Protein AF-A0A191S3E9-F1 (afdb_monomer_lite)

pLDDT: mean 80.08, std 15.66, range [32.81, 96.25]

Foldseek 3Di:
DPPLPADAFADDPVRLVVLLVVQLVLLVVVLVVCVVPVPVSVVVLVVLLVVLQCLQPPDDDPPKDWDQQPVDRQWIAILQLRIDGVNHTFHWDADVPGPLQIATDPPPGDCVRRVDGSLVSNCNGRHDDDPDAAWDKDFSSNNSSRSHNVGIHIDGPVSVVVSVVSNVVSVVD

Secondary structure (DSSP, 8-state):
---------B--HHHHHHHHHHHHHHHHHHHHHHHH-HHHHHHHHHHHHHHHGGGGS----TT--EEE-TT-TTEEEETTS-EEETTEEPPEEEETTEEEEEEE--TTS-GGGTTSBHHHHHHHHHS---SSS-EEEEETTS-TT---GGGEEEEEHHHHHHHHHHHHHHHT-

Sequence (173 aa):
MDNDIVYRSYLNDEEFIEWKTRFENILLLNQLRYDKNKQIVSERQIIDSKMLGTLCMDEFIPGEIWKIYPYNKDYSISSFGRVKYKERMVPQKDEEGKIGWLKLDGANFDNKLLHYYTYQLTAWTFLIRPDTGEYHIHHITNNGYDNSIGNLIYLSKTQHGEIHRIENKYKKL

Radius of gyration: 16.8 Å; chains: 1; bounding box: 38×42×45 Å

Structure (mmCIF, N/CA/C/O backbone):
data_AF-A0A191S3E9-F1
#
_entry.id   AF-A0A191S3E9-F1
#
loop_
_atom_site.group_PDB
_atom_site.id
_atom_site.type_symbol
_atom_site.label_atom_id
_atom_site.label_alt_id
_atom_site.label_comp_id
_atom_site.label_asym_id
_atom_site.label_entity_id
_atom_site.label_seq_id
_atom_site.pdbx_PDB_ins_code
_atom_site.Cartn_x
_atom_site.Cartn_y
_atom_site.Cartn_z
_atom_site.occupancy
_atom_site.B_iso_or_equiv
_atom_site.auth_seq_id
_atom_site.auth_comp_id
_atom_site.auth_asym_id
_atom_site.auth_atom_id
_atom_site.pdbx_PDB_model_num
ATOM 1 N N . MET A 1 1 ? -0.022 -26.082 -12.950 1.00 32.81 1 MET A N 1
ATOM 2 C CA . MET A 1 1 ? -1.096 -25.584 -12.072 1.00 32.81 1 MET A CA 1
ATOM 3 C C . MET A 1 1 ? -0.450 -24.521 -11.221 1.00 32.81 1 MET A C 1
ATOM 5 O O . MET A 1 1 ?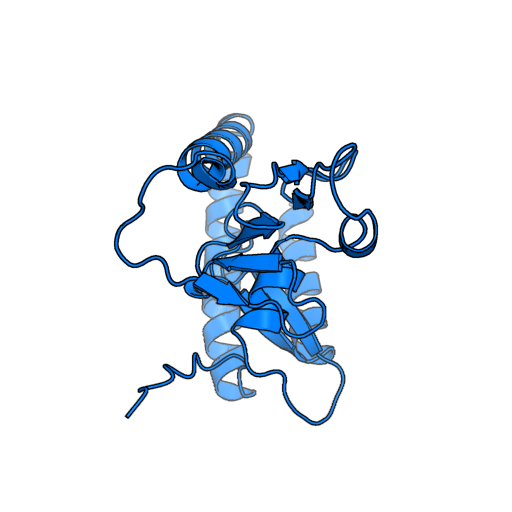 0.279 -24.866 -10.300 1.00 32.81 1 MET A O 1
ATOM 9 N N . ASP A 1 2 ? -0.602 -23.263 -11.622 1.00 38.78 2 ASP A N 1
ATOM 10 C CA . ASP A 1 2 ? -0.107 -22.143 -10.833 1.00 38.78 2 ASP A CA 1
ATOM 11 C C . ASP A 1 2 ? -0.998 -22.032 -9.600 1.00 38.78 2 ASP A C 1
ATOM 13 O O . ASP A 1 2 ? -2.179 -21.703 -9.695 1.00 38.78 2 ASP A O 1
ATOM 17 N N . ASN A 1 3 ? -0.444 -22.386 -8.441 1.00 37.75 3 ASN A N 1
ATOM 18 C CA . ASN A 1 3 ? -1.029 -22.022 -7.161 1.00 37.75 3 ASN A CA 1
ATOM 19 C C . ASN A 1 3 ? -0.851 -20.510 -7.020 1.00 37.75 3 ASN A C 1
ATOM 21 O O . ASN A 1 3 ? 0.110 -20.054 -6.400 1.00 37.75 3 ASN A O 1
ATOM 25 N N . ASP A 1 4 ? -1.736 -19.731 -7.640 1.00 51.91 4 ASP A N 1
ATOM 26 C CA . ASP A 1 4 ? -1.850 -18.313 -7.331 1.00 51.91 4 ASP A CA 1
ATOM 27 C C . ASP A 1 4 ? -2.210 -18.220 -5.845 1.00 51.91 4 ASP A C 1
ATOM 29 O O . ASP A 1 4 ? -3.338 -18.491 -5.431 1.00 51.91 4 ASP A O 1
ATOM 33 N N . ILE A 1 5 ? -1.210 -17.918 -5.016 1.00 50.97 5 ILE A N 1
ATOM 34 C CA . ILE A 1 5 ? -1.417 -17.615 -3.606 1.00 50.97 5 ILE A CA 1
ATOM 35 C C . ILE A 1 5 ? -2.246 -16.335 -3.580 1.00 50.97 5 ILE A C 1
ATOM 37 O O . ILE A 1 5 ? -1.739 -15.232 -3.789 1.00 50.97 5 ILE A O 1
ATOM 41 N N . VAL A 1 6 ? -3.548 -16.499 -3.367 1.00 49.78 6 VAL A N 1
ATOM 42 C CA . VAL A 1 6 ? -4.461 -15.391 -3.132 1.00 49.78 6 VAL A CA 1
ATOM 43 C C . VAL A 1 6 ? -4.230 -14.917 -1.705 1.00 49.78 6 VAL A C 1
ATOM 45 O O . VAL A 1 6 ? -4.695 -15.529 -0.742 1.00 49.78 6 VAL A O 1
ATOM 48 N N . TYR A 1 7 ? -3.485 -13.825 -1.561 1.00 59.62 7 TYR A N 1
ATOM 49 C CA . TYR A 1 7 ? -3.379 -13.132 -0.286 1.00 59.62 7 TYR A CA 1
ATOM 50 C C . TYR A 1 7 ? -4.724 -12.476 0.004 1.00 59.62 7 TYR A C 1
ATOM 52 O O . TYR A 1 7 ? -5.180 -11.606 -0.742 1.00 59.62 7 TYR A O 1
ATOM 60 N N . ARG A 1 8 ? -5.382 -12.923 1.077 1.00 62.47 8 ARG A N 1
ATOM 61 C CA . ARG A 1 8 ? -6.616 -12.303 1.549 1.00 62.47 8 ARG A CA 1
ATOM 62 C C . ARG A 1 8 ? -6.327 -10.839 1.870 1.00 62.47 8 ARG A C 1
ATOM 64 O O . ARG A 1 8 ? -5.494 -10.530 2.713 1.00 62.47 8 ARG A O 1
ATOM 71 N N . SER A 1 9 ? -7.000 -9.960 1.152 1.00 81.44 9 SER A N 1
ATOM 72 C CA . SER A 1 9 ? -6.588 -8.572 0.950 1.00 81.44 9 SER A CA 1
ATOM 73 C C . SER A 1 9 ? -7.510 -7.557 1.618 1.00 81.44 9 SER A C 1
ATOM 75 O O . SER A 1 9 ? -7.291 -6.364 1.451 1.00 81.44 9 SER A O 1
ATOM 77 N N . TYR A 1 10 ? -8.540 -7.997 2.343 1.00 86.81 10 TYR A N 1
ATOM 78 C CA . TYR A 1 10 ? -9.496 -7.146 3.056 1.00 86.81 10 TYR A CA 1
ATOM 79 C C . TYR A 1 10 ? -10.118 -7.892 4.243 1.00 86.81 10 TYR A C 1
ATOM 81 O O . TYR A 1 10 ? -10.153 -9.126 4.259 1.00 86.81 10 TYR A O 1
ATOM 89 N N . LEU A 1 11 ? -10.616 -7.132 5.223 1.00 85.88 11 LEU A N 1
ATOM 90 C CA . LEU A 1 11 ? -11.227 -7.649 6.453 1.00 85.88 11 LEU A CA 1
ATOM 91 C C . LEU A 1 11 ? -12.746 -7.490 6.413 1.00 85.88 11 LEU A C 1
ATOM 93 O O . LEU A 1 11 ? -13.255 -6.446 5.991 1.00 85.88 11 LEU A O 1
ATOM 97 N N . ASN A 1 12 ? -13.464 -8.499 6.905 1.00 88.31 12 ASN A N 1
ATOM 98 C CA . ASN A 1 12 ? -14.853 -8.304 7.319 1.00 88.31 12 ASN A CA 1
ATOM 99 C C . ASN A 1 12 ? -14.914 -7.507 8.643 1.00 88.31 12 ASN A C 1
ATOM 101 O O . ASN A 1 12 ? -13.881 -7.180 9.228 1.00 88.31 12 ASN A O 1
ATOM 105 N N . ASP A 1 13 ? -16.115 -7.173 9.116 1.00 87.81 13 ASP A N 1
ATOM 106 C CA . ASP A 1 13 ? -16.274 -6.315 10.299 1.00 87.81 13 ASP A CA 1
ATOM 107 C C . ASP A 1 13 ? -15.727 -6.942 11.593 1.00 87.81 13 ASP A C 1
ATOM 109 O O . ASP A 1 13 ? -15.122 -6.240 12.402 1.00 87.81 13 ASP A O 1
ATOM 113 N N . GLU A 1 14 ? -15.883 -8.253 11.781 1.00 90.31 14 GLU A N 1
ATOM 114 C CA . GLU A 1 14 ? -15.375 -8.966 12.961 1.00 90.31 14 GLU A CA 1
ATOM 115 C C . GLU A 1 14 ? -13.840 -8.997 12.973 1.00 90.31 14 GLU A C 1
ATOM 117 O O . GLU A 1 14 ? -13.201 -8.618 13.957 1.00 90.31 14 GLU A O 1
ATOM 122 N N . GLU A 1 15 ? -13.240 -9.349 11.837 1.00 90.31 15 GLU A N 1
ATOM 123 C CA . GLU A 1 15 ? -11.788 -9.361 11.647 1.00 90.31 15 GLU A CA 1
ATOM 124 C C . GLU A 1 15 ? -11.188 -7.962 11.784 1.00 90.31 15 GLU A C 1
ATOM 126 O O . GLU A 1 15 ? -10.106 -7.788 12.349 1.00 90.31 15 GLU A O 1
ATOM 131 N N . PHE A 1 16 ? -11.899 -6.946 11.290 1.00 91.81 16 PHE A N 1
ATOM 132 C CA . PHE A 1 16 ? -11.496 -5.559 11.442 1.00 91.81 16 PHE A CA 1
ATOM 133 C C . PHE A 1 16 ? -11.479 -5.135 12.909 1.00 91.81 16 PHE A C 1
ATOM 135 O O . PHE A 1 16 ? -10.546 -4.445 13.311 1.00 91.81 16 PHE A O 1
ATOM 142 N N . ILE A 1 17 ? -12.452 -5.553 13.725 1.00 91.31 17 ILE A N 1
ATOM 143 C CA . ILE A 1 17 ? -12.457 -5.254 15.164 1.00 91.31 17 ILE A CA 1
ATOM 144 C C . ILE A 1 17 ? -11.223 -5.860 15.842 1.00 91.31 17 ILE A C 1
ATOM 146 O O . ILE A 1 17 ? -10.520 -5.146 16.560 1.00 91.31 17 ILE A O 1
ATOM 150 N N . GLU A 1 18 ? -10.916 -7.132 15.574 1.00 89.31 18 GLU A N 1
ATOM 151 C CA . GLU A 1 18 ? -9.742 -7.802 16.149 1.00 89.31 18 GLU A CA 1
ATOM 152 C C . GLU A 1 18 ? -8.432 -7.125 15.716 1.00 89.31 18 GLU A C 1
ATOM 154 O O . GLU A 1 18 ? -7.571 -6.803 16.546 1.00 89.31 18 GLU A O 1
ATOM 159 N N . TRP A 1 19 ? -8.285 -6.866 14.414 1.00 90.00 19 TRP A N 1
ATOM 160 C CA . TRP A 1 19 ? -7.110 -6.193 13.872 1.00 90.00 19 TRP A CA 1
ATOM 161 C C . TRP A 1 19 ? -6.960 -4.770 14.423 1.00 90.00 19 TRP A C 1
ATOM 163 O O . TRP A 1 19 ? -5.870 -4.400 14.860 1.00 90.00 19 TRP A O 1
ATOM 173 N N . LYS A 1 20 ? -8.048 -3.995 14.492 1.00 90.75 20 LYS A N 1
ATOM 174 C CA . LYS A 1 20 ? -8.071 -2.631 15.041 1.00 90.75 20 LYS A CA 1
ATOM 175 C C . LYS A 1 20 ? -7.564 -2.595 16.481 1.00 90.75 20 LYS A C 1
ATOM 177 O O . LYS A 1 20 ? -6.763 -1.725 16.818 1.00 90.75 20 LYS A O 1
ATOM 182 N N . THR A 1 21 ? -7.970 -3.547 17.323 1.00 88.88 21 THR A N 1
ATOM 183 C CA . THR A 1 21 ? -7.468 -3.642 18.704 1.00 88.88 21 THR A CA 1
ATOM 184 C C . THR A 1 21 ? -5.959 -3.892 18.742 1.00 88.88 21 THR A C 1
ATOM 186 O O . THR A 1 21 ? -5.245 -3.263 19.526 1.00 88.88 21 THR A O 1
ATOM 189 N N . ARG A 1 22 ? -5.434 -4.771 17.878 1.00 86.50 22 ARG A N 1
ATOM 190 C CA . ARG A 1 22 ? -3.980 -4.997 17.764 1.00 86.50 22 ARG A CA 1
ATOM 191 C C . ARG A 1 22 ? -3.250 -3.747 17.273 1.00 86.50 22 ARG A C 1
ATOM 193 O O . ARG A 1 22 ? -2.211 -3.397 17.827 1.00 86.50 22 ARG A O 1
ATOM 200 N N . PHE A 1 23 ? -3.807 -3.064 16.279 1.00 86.44 23 PHE A N 1
ATOM 201 C CA . PHE A 1 23 ? -3.260 -1.834 15.718 1.00 86.44 23 PHE A CA 1
ATOM 202 C C . PHE A 1 23 ? -3.181 -0.707 16.758 1.00 86.44 23 PHE A C 1
ATOM 204 O O . PHE A 1 23 ? -2.136 -0.076 16.902 1.00 86.44 23 PHE A O 1
ATOM 211 N N . GLU A 1 24 ? -4.238 -0.494 17.547 1.00 87.31 24 GLU A N 1
ATOM 212 C CA . GLU A 1 24 ? -4.239 0.509 18.621 1.00 87.31 24 GLU A CA 1
ATOM 213 C C . GLU A 1 24 ? -3.159 0.214 19.678 1.00 87.31 24 GLU A C 1
ATOM 215 O O . GLU A 1 24 ? -2.453 1.126 20.112 1.00 87.31 24 GLU A O 1
ATOM 220 N N . ASN A 1 25 ? -2.943 -1.062 20.020 1.00 83.69 25 ASN A N 1
ATOM 221 C CA . ASN A 1 25 ? -1.853 -1.468 20.912 1.00 83.69 25 ASN A CA 1
ATOM 222 C C . ASN A 1 25 ? -0.465 -1.188 20.311 1.00 83.69 25 ASN A C 1
ATOM 224 O O . ASN A 1 25 ? 0.427 -0.728 21.026 1.00 83.69 25 ASN A O 1
ATOM 228 N N . ILE A 1 26 ? -0.270 -1.432 19.009 1.00 79.31 26 ILE A N 1
ATOM 229 C CA . ILE A 1 26 ? 0.982 -1.102 18.307 1.00 79.31 26 ILE A CA 1
ATOM 230 C C . ILE A 1 26 ? 1.237 0.406 18.362 1.00 79.31 26 ILE A C 1
ATOM 232 O O . ILE A 1 26 ? 2.347 0.822 18.697 1.00 79.31 26 ILE A O 1
ATOM 236 N N . LEU A 1 27 ? 0.220 1.227 18.087 1.00 77.88 27 LEU A N 1
ATOM 237 C CA . LEU A 1 27 ? 0.345 2.683 18.148 1.00 77.88 27 LEU A CA 1
ATOM 238 C C . LEU A 1 27 ? 0.666 3.177 19.557 1.00 77.88 27 LEU A C 1
ATOM 240 O O . LEU A 1 27 ? 1.571 3.993 19.712 1.00 77.88 27 LEU A O 1
ATOM 244 N N . LEU A 1 28 ? -0.007 2.651 20.583 1.00 79.19 28 LEU A N 1
ATOM 245 C CA . LEU A 1 28 ? 0.291 2.984 21.974 1.00 79.19 28 LEU A CA 1
ATOM 246 C C . LEU A 1 28 ? 1.744 2.637 22.334 1.00 79.19 28 LEU A C 1
ATOM 248 O O . LEU A 1 28 ? 2.446 3.455 22.925 1.00 79.19 28 LEU A O 1
ATOM 252 N N . LEU A 1 29 ? 2.226 1.449 21.955 1.00 72.75 29 LEU A N 1
ATOM 253 C CA . LEU A 1 29 ? 3.611 1.040 22.205 1.00 72.75 29 LEU A CA 1
ATOM 254 C C 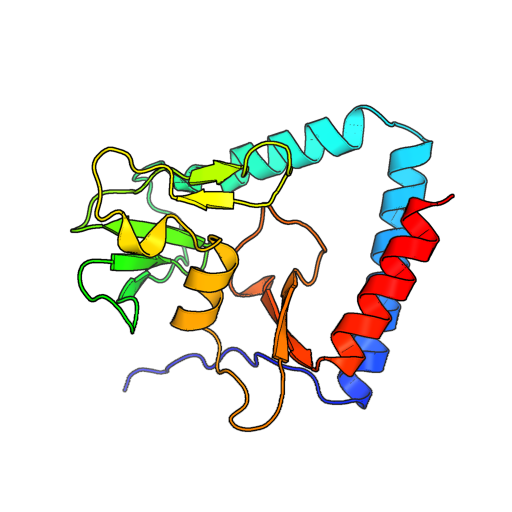. LEU A 1 29 ? 4.620 1.906 21.444 1.00 72.75 29 LEU A C 1
ATOM 256 O O . LEU A 1 29 ? 5.661 2.260 22.000 1.00 72.75 29 LEU A O 1
ATOM 260 N N . ASN A 1 30 ? 4.325 2.254 20.191 1.00 69.12 30 ASN A N 1
ATOM 261 C CA . ASN A 1 30 ? 5.168 3.136 19.390 1.00 69.12 30 ASN A CA 1
ATOM 262 C C . ASN A 1 30 ? 5.213 4.551 19.974 1.00 69.12 30 ASN A C 1
ATOM 264 O O . ASN A 1 30 ? 6.301 5.111 20.061 1.00 69.12 30 ASN A O 1
ATOM 268 N N . GLN A 1 31 ? 4.088 5.089 20.450 1.00 69.25 31 GLN A N 1
ATOM 269 C CA . GLN A 1 31 ? 4.045 6.387 21.124 1.00 69.25 31 GLN A CA 1
ATOM 270 C C . GLN A 1 31 ? 4.850 6.365 22.429 1.00 69.25 31 GLN A C 1
ATOM 272 O O . GLN A 1 31 ? 5.733 7.193 22.615 1.00 69.25 31 GLN A O 1
ATOM 277 N N . LEU A 1 32 ? 4.662 5.349 23.282 1.00 61.38 32 LEU A N 1
ATOM 278 C CA . LEU A 1 32 ? 5.454 5.181 24.510 1.00 61.38 32 LEU A CA 1
ATOM 279 C C . LEU A 1 32 ? 6.966 5.077 24.233 1.00 61.38 32 LEU A C 1
ATOM 281 O O . LEU A 1 32 ? 7.782 5.455 25.077 1.00 61.38 32 LEU A O 1
ATOM 285 N N . ARG A 1 33 ? 7.358 4.545 23.068 1.00 61.44 33 ARG A N 1
ATOM 286 C CA . ARG A 1 33 ? 8.753 4.528 22.597 1.00 61.44 33 ARG A CA 1
ATOM 287 C C . ARG A 1 33 ? 9.196 5.893 22.064 1.00 61.44 33 ARG A C 1
ATOM 289 O O . ARG A 1 33 ? 10.322 6.295 22.352 1.00 61.44 33 ARG A O 1
ATOM 296 N N . TYR A 1 34 ? 8.335 6.584 21.317 1.00 58.47 34 TYR A N 1
ATOM 297 C CA . TYR A 1 34 ? 8.579 7.911 20.751 1.00 58.47 34 TYR A CA 1
ATOM 298 C C . TYR A 1 34 ? 8.765 8.971 21.842 1.00 58.47 34 TYR A C 1
ATOM 300 O O . TYR A 1 34 ? 9.777 9.669 21.835 1.00 58.47 34 TYR A O 1
ATOM 308 N N . ASP A 1 35 ? 7.872 9.015 22.833 1.00 59.75 35 ASP A N 1
ATOM 309 C CA . ASP A 1 35 ? 7.942 9.937 23.975 1.00 59.75 35 ASP A CA 1
ATOM 310 C C . ASP A 1 35 ? 9.206 9.722 24.805 1.00 59.75 35 ASP A C 1
ATOM 312 O O . ASP A 1 35 ? 9.807 10.672 25.305 1.00 59.75 35 ASP A O 1
ATOM 316 N N . LYS A 1 36 ? 9.655 8.465 24.919 1.00 55.84 36 LYS A N 1
ATOM 317 C CA . LYS A 1 36 ? 10.908 8.145 25.603 1.00 55.84 36 LYS A CA 1
ATOM 318 C C . LYS A 1 36 ? 12.142 8.553 24.805 1.00 55.84 36 LYS A C 1
ATOM 320 O O . LYS A 1 36 ? 13.149 8.848 25.431 1.00 55.84 36 LYS A O 1
ATOM 325 N N . ASN A 1 37 ? 12.097 8.541 23.468 1.00 54.94 37 ASN A N 1
ATOM 326 C CA . ASN A 1 37 ? 13.279 8.717 22.621 1.00 54.94 37 ASN A CA 1
ATOM 327 C C . ASN A 1 37 ? 12.936 9.241 21.210 1.00 54.94 37 ASN A C 1
ATOM 329 O O . ASN A 1 37 ? 13.031 8.512 20.218 1.00 54.94 37 ASN A O 1
ATOM 333 N N . LYS A 1 38 ? 12.612 10.534 21.108 1.00 53.09 38 LYS A N 1
ATOM 334 C CA . LYS A 1 38 ? 12.214 11.233 19.867 1.00 53.09 38 LYS A CA 1
ATOM 335 C C . LYS A 1 38 ? 13.173 11.044 18.675 1.00 53.09 38 LYS A C 1
ATOM 337 O O . LYS A 1 38 ? 12.750 11.128 17.528 1.00 53.09 38 LYS A O 1
ATOM 342 N N . GLN A 1 39 ? 14.448 10.772 18.952 1.00 52.62 39 GLN A N 1
ATOM 343 C CA . GLN A 1 39 ? 15.509 10.566 17.963 1.00 52.62 39 GLN A CA 1
ATOM 344 C C . GLN A 1 39 ? 15.617 9.106 17.469 1.00 52.62 39 GLN A C 1
ATOM 346 O O . GLN A 1 39 ? 15.982 8.862 16.326 1.00 52.62 39 GLN A O 1
ATOM 351 N N . ILE A 1 40 ? 15.223 8.123 18.287 1.00 53.00 40 ILE A N 1
ATOM 352 C CA . ILE A 1 40 ? 15.417 6.694 17.982 1.00 53.00 40 ILE A CA 1
ATOM 353 C C . ILE A 1 40 ? 14.384 6.183 16.973 1.00 53.00 40 ILE A C 1
ATOM 355 O O . ILE A 1 40 ? 14.688 5.295 16.183 1.00 53.00 40 ILE A O 1
ATOM 359 N N . VAL A 1 41 ? 13.159 6.718 16.975 1.00 52.66 41 VAL A N 1
ATOM 360 C CA . VAL A 1 41 ? 12.089 6.238 16.080 1.00 52.66 41 VAL A CA 1
ATOM 361 C C . VAL A 1 41 ? 12.344 6.641 14.629 1.00 52.66 41 VAL A C 1
ATOM 363 O O . VAL A 1 41 ? 12.195 5.804 13.743 1.00 52.66 41 VAL A O 1
ATOM 366 N N . SER A 1 42 ? 12.782 7.878 14.379 1.00 52.97 42 SER A N 1
ATOM 367 C CA . SER A 1 42 ? 13.159 8.320 13.032 1.00 52.97 42 SER A CA 1
ATOM 368 C C . SER A 1 42 ? 14.408 7.591 12.536 1.00 52.97 42 SER A C 1
ATOM 370 O O . SER A 1 42 ? 14.430 7.138 11.398 1.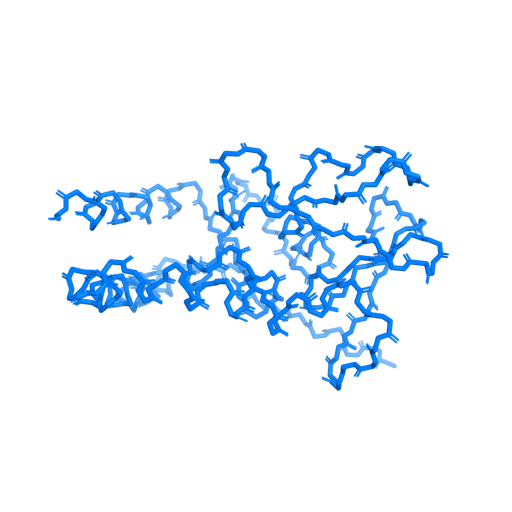00 52.97 42 SER A O 1
ATOM 372 N N . GLU A 1 43 ? 15.419 7.394 13.387 1.00 55.84 43 GLU A N 1
ATOM 373 C CA . GLU A 1 43 ? 16.612 6.610 13.044 1.00 55.84 43 GLU A CA 1
ATOM 374 C C . GLU A 1 43 ? 16.271 5.142 12.757 1.00 55.84 43 GLU A C 1
ATOM 376 O O . GLU A 1 43 ? 16.777 4.584 11.789 1.00 55.84 43 GLU A O 1
ATOM 381 N N . ARG A 1 44 ? 15.359 4.527 13.524 1.00 55.88 44 ARG A N 1
ATOM 382 C CA . ARG A 1 44 ? 14.858 3.167 13.275 1.00 55.88 44 ARG A CA 1
ATOM 383 C C . ARG A 1 44 ? 14.100 3.084 11.957 1.00 55.88 44 ARG A C 1
ATOM 385 O O . ARG A 1 44 ? 14.387 2.191 11.181 1.00 55.88 44 ARG A O 1
ATOM 392 N N . GLN A 1 45 ? 13.201 4.024 11.670 1.00 55.41 45 GLN A N 1
ATOM 393 C CA . GLN A 1 45 ? 12.489 4.071 10.391 1.00 55.41 45 GLN A CA 1
ATOM 394 C C . GLN A 1 45 ? 13.445 4.282 9.216 1.00 55.41 45 GLN A C 1
ATOM 396 O O . GLN A 1 45 ? 13.251 3.674 8.176 1.00 55.41 45 GLN A O 1
ATOM 401 N N . ILE A 1 46 ? 14.507 5.075 9.385 1.00 53.53 46 ILE A N 1
ATOM 402 C CA . ILE A 1 46 ? 15.565 5.252 8.381 1.00 53.53 46 ILE A CA 1
ATOM 403 C C . ILE A 1 46 ? 16.419 3.981 8.238 1.00 53.53 46 ILE A C 1
ATOM 405 O O . ILE A 1 46 ? 16.828 3.649 7.131 1.00 53.53 46 ILE A O 1
ATOM 409 N N . ILE A 1 47 ? 16.702 3.254 9.322 1.00 59.09 47 ILE A N 1
ATOM 410 C CA . ILE A 1 47 ? 17.432 1.976 9.289 1.00 59.09 47 ILE A CA 1
ATOM 411 C C . ILE A 1 47 ? 16.575 0.880 8.655 1.00 59.09 47 ILE A C 1
ATOM 413 O O . ILE A 1 47 ? 17.070 0.171 7.788 1.00 59.09 47 ILE A O 1
ATOM 417 N N . ASP A 1 48 ? 15.300 0.778 9.022 1.00 54.97 48 ASP A N 1
ATOM 418 C CA . ASP A 1 48 ? 14.328 -0.137 8.426 1.00 54.97 48 ASP A CA 1
ATOM 419 C C . ASP A 1 48 ? 14.119 0.234 6.951 1.00 54.97 48 ASP A C 1
ATOM 421 O O . ASP A 1 48 ? 14.141 -0.639 6.099 1.00 54.97 48 ASP A O 1
ATOM 425 N N . SER A 1 49 ? 14.060 1.528 6.620 1.00 52.81 49 SER A N 1
ATOM 426 C CA . SER A 1 49 ? 14.078 2.053 5.248 1.00 52.81 49 SER A CA 1
ATOM 427 C C . SER A 1 49 ? 15.380 1.757 4.510 1.00 52.81 49 SER A C 1
ATOM 429 O O . SER A 1 49 ? 15.342 1.616 3.303 1.00 52.81 49 SER A O 1
ATOM 431 N N . LYS A 1 50 ? 16.531 1.609 5.176 1.00 52.78 50 LYS A N 1
ATOM 432 C CA . LYS A 1 50 ? 17.804 1.204 4.545 1.00 52.78 50 LYS A CA 1
ATOM 433 C C . LYS A 1 50 ? 17.944 -0.312 4.406 1.00 52.78 50 LYS A C 1
ATOM 435 O O . LYS A 1 50 ? 18.504 -0.769 3.417 1.00 52.78 50 LYS A O 1
ATOM 440 N N . MET A 1 51 ? 17.435 -1.088 5.363 1.00 52.34 51 MET A N 1
ATOM 441 C CA . MET A 1 51 ? 17.412 -2.553 5.299 1.00 52.34 51 MET A CA 1
ATOM 442 C C . MET A 1 51 ? 16.352 -3.062 4.317 1.00 52.34 51 MET A C 1
ATOM 444 O O . MET A 1 51 ? 16.630 -3.975 3.543 1.00 52.34 51 MET A O 1
ATOM 448 N N . LEU A 1 52 ? 15.176 -2.432 4.285 1.00 50.53 52 LEU A N 1
ATOM 449 C CA . LEU A 1 52 ? 14.137 -2.659 3.277 1.00 50.53 52 LEU A CA 1
ATOM 450 C C . LEU A 1 52 ? 14.445 -1.892 1.981 1.00 50.53 52 LEU A C 1
ATOM 452 O O . LEU A 1 52 ? 14.102 -2.365 0.909 1.00 50.53 52 LEU A O 1
ATOM 456 N N . GLY A 1 53 ? 15.185 -0.778 2.048 1.00 46.31 53 GLY A N 1
ATOM 457 C CA . GLY A 1 53 ? 15.693 0.045 0.929 1.00 46.31 53 GLY A CA 1
ATOM 458 C C . GLY A 1 53 ? 16.735 -0.615 0.033 1.00 46.31 53 GLY A C 1
ATOM 459 O O . GLY A 1 53 ? 17.226 0.004 -0.910 1.00 46.31 53 GLY A O 1
ATOM 460 N N . THR A 1 54 ? 16.964 -1.913 0.222 1.00 47.62 54 THR A N 1
ATOM 461 C CA . THR A 1 54 ? 17.370 -2.838 -0.847 1.00 47.62 54 THR A CA 1
ATOM 462 C C . THR A 1 54 ? 16.389 -2.838 -2.041 1.00 47.62 54 THR A C 1
ATOM 464 O O . THR A 1 54 ? 16.678 -3.436 -3.078 1.00 47.62 54 THR A O 1
ATOM 467 N N . LEU A 1 55 ? 15.288 -2.069 -1.962 1.00 50.94 55 LEU A N 1
ATOM 468 C CA . LEU A 1 55 ? 14.397 -1.651 -3.052 1.00 50.94 55 LEU A CA 1
ATOM 469 C C . LEU A 1 55 ? 15.080 -1.181 -4.356 1.00 50.94 55 LEU A C 1
ATOM 471 O O . LEU A 1 55 ? 14.430 -1.233 -5.398 1.00 50.94 55 LEU A O 1
ATOM 475 N N . CYS A 1 56 ? 16.346 -0.742 -4.330 1.00 53.41 56 CYS A N 1
ATOM 476 C CA . CYS A 1 56 ? 17.084 -0.299 -5.525 1.00 53.41 56 CYS A CA 1
ATOM 477 C C . CYS A 1 56 ? 18.279 -1.196 -5.909 1.00 53.41 56 CYS A C 1
ATOM 479 O O . CYS A 1 56 ? 18.850 -1.026 -6.987 1.00 53.41 56 CYS A O 1
ATOM 481 N N . MET A 1 57 ? 18.679 -2.141 -5.057 1.00 58.66 57 MET A N 1
ATOM 482 C CA . MET A 1 57 ? 19.802 -3.029 -5.364 1.00 58.66 57 MET A CA 1
ATOM 483 C C . MET A 1 57 ? 19.301 -4.174 -6.240 1.00 58.66 57 MET A C 1
ATOM 485 O O . MET A 1 57 ? 18.281 -4.781 -5.921 1.00 58.66 57 MET A O 1
ATOM 489 N N . ASP A 1 58 ? 20.016 -4.508 -7.316 1.00 68.31 58 ASP A N 1
ATOM 490 C CA . ASP A 1 58 ? 19.745 -5.710 -8.124 1.00 68.31 58 ASP A CA 1
ATOM 491 C C . ASP A 1 58 ? 20.299 -6.966 -7.427 1.00 68.31 58 ASP A C 1
ATOM 493 O O . ASP A 1 58 ? 21.039 -7.774 -7.984 1.00 68.31 58 ASP A O 1
ATOM 497 N N . GLU A 1 59 ? 20.000 -7.073 -6.135 1.00 78.31 59 GLU A N 1
ATOM 498 C CA . GLU A 1 59 ? 20.364 -8.195 -5.288 1.00 78.31 59 GLU A CA 1
ATOM 499 C C . GLU A 1 59 ? 19.192 -9.173 -5.208 1.00 78.31 59 GLU A C 1
ATOM 501 O O . GLU A 1 59 ? 18.016 -8.788 -5.129 1.00 78.31 59 GLU A O 1
ATOM 506 N N . PHE A 1 60 ? 19.526 -10.462 -5.225 1.00 81.88 60 PHE A N 1
ATOM 507 C CA . PHE A 1 60 ? 18.568 -11.537 -5.028 1.00 81.88 60 PHE A CA 1
ATOM 508 C C . PHE A 1 60 ? 18.082 -11.556 -3.576 1.00 81.88 60 PHE A C 1
ATOM 510 O O . PHE A 1 60 ? 18.888 -11.657 -2.651 1.00 81.88 60 PHE A O 1
ATOM 517 N N . ILE A 1 61 ? 16.762 -11.522 -3.386 1.00 83.81 61 ILE A N 1
ATOM 518 C CA . ILE A 1 61 ? 16.133 -11.651 -2.071 1.00 83.81 61 ILE A CA 1
ATOM 519 C C . ILE A 1 61 ? 15.311 -12.951 -2.057 1.00 83.81 61 ILE A C 1
ATOM 521 O O . ILE A 1 61 ? 14.361 -13.076 -2.837 1.00 83.81 61 ILE A O 1
ATOM 525 N N . PRO A 1 62 ? 15.646 -13.934 -1.197 1.00 83.56 62 PRO A N 1
ATOM 526 C CA . PRO A 1 62 ? 14.893 -15.180 -1.096 1.00 83.56 62 PRO A CA 1
ATOM 527 C C . PRO A 1 62 ? 13.405 -14.946 -0.809 1.00 83.56 62 PRO A C 1
ATOM 529 O O . PRO A 1 62 ? 13.047 -14.167 0.071 1.00 83.56 62 PRO A O 1
ATOM 532 N N . GLY A 1 63 ? 12.538 -15.656 -1.534 1.00 85.50 63 GLY A N 1
ATOM 533 C CA . GLY A 1 63 ? 11.083 -15.576 -1.362 1.00 85.50 63 GLY A CA 1
ATOM 534 C C . GLY A 1 63 ? 10.419 -14.371 -2.034 1.00 85.50 63 GLY A C 1
ATOM 535 O O . GLY A 1 63 ? 9.201 -14.234 -1.951 1.00 85.50 63 GLY A O 1
ATOM 536 N N . GLU A 1 64 ? 11.179 -13.518 -2.721 1.00 90.31 64 GLU A N 1
ATOM 537 C CA . GLU A 1 64 ? 10.594 -12.442 -3.506 1.00 90.31 64 GLU A CA 1
ATOM 538 C C . GLU A 1 64 ? 9.941 -12.965 -4.790 1.00 90.31 64 GLU A C 1
ATOM 540 O O . GLU A 1 64 ? 10.542 -13.704 -5.571 1.00 90.31 64 GLU A O 1
ATOM 545 N N . ILE A 1 65 ? 8.707 -12.530 -5.031 1.00 93.75 65 ILE A N 1
ATOM 546 C CA . ILE A 1 65 ? 7.933 -12.870 -6.221 1.00 93.75 65 ILE A CA 1
ATOM 547 C C . ILE A 1 65 ? 7.806 -11.617 -7.076 1.00 93.75 65 ILE A C 1
ATOM 549 O O . ILE A 1 65 ? 7.414 -10.571 -6.570 1.00 93.75 65 ILE A O 1
ATOM 553 N N . TRP A 1 66 ? 8.077 -11.726 -8.373 1.00 94.94 66 TRP A N 1
ATOM 554 C CA . TRP A 1 66 ? 7.869 -10.650 -9.342 1.00 94.94 66 TRP A CA 1
ATOM 555 C C . TRP A 1 66 ? 6.644 -10.943 -10.205 1.00 94.94 66 TRP A C 1
ATOM 557 O O . TRP A 1 66 ? 6.488 -12.056 -10.706 1.00 94.94 66 TRP A O 1
ATOM 567 N N . LYS A 1 67 ? 5.784 -9.942 -10.399 1.00 96.25 67 LYS A N 1
ATOM 568 C CA . LYS A 1 67 ? 4.637 -10.001 -11.314 1.00 96.25 67 LYS A CA 1
ATOM 569 C C . LYS A 1 67 ? 4.640 -8.786 -12.238 1.00 96.25 67 LYS A C 1
ATOM 571 O O . LYS A 1 67 ? 5.057 -7.697 -11.847 1.00 96.25 67 LYS A O 1
ATOM 576 N N . ILE A 1 68 ? 4.161 -8.976 -13.465 1.00 96.19 68 ILE A N 1
ATOM 577 C CA . ILE A 1 68 ? 3.965 -7.878 -14.417 1.00 96.19 68 ILE A CA 1
ATOM 578 C C . ILE A 1 68 ? 2.873 -6.954 -13.873 1.00 96.19 68 ILE A C 1
ATOM 580 O O . ILE A 1 68 ? 1.820 -7.422 -13.436 1.00 96.19 68 ILE A O 1
ATOM 584 N N . TYR A 1 69 ? 3.109 -5.645 -13.922 1.00 94.25 69 TYR A N 1
ATOM 585 C CA . TYR A 1 69 ? 2.120 -4.660 -13.504 1.00 94.25 69 TYR A CA 1
ATOM 586 C C . TYR A 1 69 ? 0.908 -4.685 -14.457 1.00 94.25 69 TYR A C 1
ATOM 588 O O . TYR A 1 69 ? 1.076 -4.510 -15.670 1.00 94.25 69 TYR A O 1
ATOM 596 N N . PRO A 1 70 ? -0.330 -4.858 -13.955 1.00 92.88 70 PRO A N 1
ATOM 597 C CA . PRO A 1 70 ? -1.496 -5.115 -14.806 1.00 92.88 70 PRO A CA 1
ATOM 598 C C . PRO A 1 70 ? -1.836 -3.977 -15.778 1.00 92.88 70 PRO A C 1
ATOM 600 O O . PRO A 1 70 ? -2.389 -4.231 -16.847 1.00 92.88 70 PRO A O 1
ATOM 603 N N . TYR A 1 71 ? -1.487 -2.731 -15.443 1.00 90.12 71 TYR A N 1
ATOM 604 C CA . TYR A 1 71 ? -1.819 -1.560 -16.265 1.00 90.12 71 TYR A CA 1
ATOM 605 C C . TYR A 1 71 ? -0.674 -1.092 -17.177 1.00 90.12 71 TYR A C 1
ATOM 607 O O . TYR A 1 71 ? -0.888 -0.220 -18.019 1.00 90.12 71 TYR A O 1
ATOM 615 N N . ASN A 1 72 ? 0.536 -1.644 -17.034 1.00 91.00 72 ASN A N 1
ATOM 616 C CA . ASN A 1 72 ? 1.663 -1.367 -17.926 1.00 91.00 72 ASN A CA 1
ATOM 617 C C . ASN A 1 72 ? 2.667 -2.529 -17.907 1.00 91.00 72 ASN A C 1
ATOM 619 O O . ASN A 1 72 ? 3.387 -2.714 -16.930 1.00 91.00 72 ASN A O 1
ATOM 623 N N . LYS A 1 73 ? 2.753 -3.262 -19.022 1.00 92.31 73 LYS A N 1
ATOM 624 C CA . LYS A 1 73 ? 3.587 -4.466 -19.147 1.00 92.31 73 LYS A CA 1
ATOM 625 C C . LYS A 1 73 ? 5.093 -4.198 -19.162 1.00 92.31 73 LYS A C 1
ATOM 627 O O . LYS A 1 73 ? 5.858 -5.141 -19.006 1.00 92.31 73 LYS A O 1
ATOM 632 N N . ASP A 1 74 ? 5.514 -2.946 -19.336 1.00 91.81 74 ASP A N 1
ATOM 633 C CA . ASP A 1 74 ? 6.927 -2.572 -19.226 1.00 91.81 74 ASP A CA 1
ATOM 634 C C . ASP A 1 74 ? 7.413 -2.583 -17.769 1.00 91.81 74 ASP A C 1
ATOM 636 O O . ASP A 1 74 ? 8.620 -2.519 -17.530 1.00 91.81 74 ASP A O 1
ATOM 640 N N . TYR A 1 75 ? 6.491 -2.651 -16.802 1.00 92.81 75 TYR A N 1
ATOM 641 C CA . TYR A 1 75 ? 6.805 -2.687 -15.383 1.00 92.81 75 TYR A CA 1
ATOM 642 C C . TYR A 1 75 ? 6.591 -4.070 -14.779 1.00 92.81 75 TYR A C 1
ATOM 644 O O . TYR A 1 75 ? 5.584 -4.732 -15.034 1.00 92.81 75 TYR A O 1
ATOM 652 N N . SER A 1 76 ? 7.500 -4.435 -13.881 1.00 94.56 76 SER A N 1
ATOM 653 C CA . SER A 1 76 ? 7.362 -5.587 -12.992 1.00 94.56 76 SER A CA 1
ATOM 654 C C . SER A 1 76 ? 7.455 -5.108 -11.550 1.00 94.56 76 SER A C 1
ATOM 656 O O . SER A 1 76 ? 8.347 -4.329 -11.209 1.00 94.56 76 SER A O 1
ATOM 658 N N . ILE A 1 77 ? 6.534 -5.562 -10.705 1.00 94.19 77 ILE A N 1
ATOM 659 C CA . ILE A 1 77 ? 6.465 -5.212 -9.285 1.00 94.19 77 ILE A CA 1
ATOM 660 C C . ILE A 1 77 ? 6.769 -6.461 -8.468 1.00 94.19 77 ILE A C 1
ATOM 662 O O . ILE A 1 77 ? 6.291 -7.551 -8.793 1.00 94.19 77 ILE A O 1
ATOM 666 N N . SER A 1 78 ? 7.564 -6.311 -7.414 1.00 94.25 78 SER A N 1
ATOM 667 C CA . SER A 1 78 ? 7.876 -7.405 -6.504 1.00 94.25 78 SER A CA 1
ATOM 668 C C . SER A 1 78 ? 6.937 -7.445 -5.300 1.00 94.25 78 SER A C 1
ATOM 670 O O . SER A 1 78 ? 6.390 -6.423 -4.879 1.00 94.25 78 SER A O 1
ATOM 672 N N . SER A 1 79 ? 6.807 -8.619 -4.688 1.00 92.69 79 SER A N 1
ATOM 673 C CA . SER A 1 79 ? 6.065 -8.841 -3.445 1.00 92.69 79 SER A CA 1
ATOM 674 C C . SER A 1 79 ? 6.603 -8.042 -2.251 1.00 92.69 79 SER A C 1
ATOM 676 O O . SER A 1 79 ? 5.919 -7.939 -1.236 1.00 92.69 79 SER A O 1
ATOM 678 N N . PHE A 1 80 ? 7.808 -7.477 -2.351 1.00 91.06 80 PHE A N 1
ATOM 679 C CA . PHE A 1 80 ? 8.420 -6.597 -1.349 1.00 91.06 80 PHE A CA 1
ATOM 680 C C . PHE A 1 80 ? 8.323 -5.109 -1.714 1.00 91.06 80 PHE A C 1
ATOM 682 O O . PHE A 1 80 ? 8.877 -4.263 -1.020 1.00 91.06 80 PHE A O 1
ATOM 689 N N . GLY A 1 81 ? 7.607 -4.772 -2.790 1.00 91.19 81 GLY A N 1
ATOM 690 C CA . GLY A 1 81 ? 7.442 -3.395 -3.249 1.00 91.19 81 GLY A CA 1
ATOM 691 C C . GLY A 1 81 ? 8.626 -2.859 -4.050 1.00 91.19 81 GLY A C 1
ATOM 692 O O . GLY A 1 81 ? 8.796 -1.646 -4.166 1.00 91.19 81 GLY A O 1
ATOM 693 N N . ARG A 1 82 ? 9.456 -3.738 -4.628 1.00 91.25 82 ARG A N 1
ATOM 694 C CA . ARG A 1 82 ? 10.471 -3.336 -5.614 1.00 91.25 82 ARG A CA 1
ATOM 695 C C . ARG A 1 82 ? 9.842 -3.144 -6.984 1.00 91.25 82 ARG A C 1
ATOM 697 O O . ARG A 1 82 ? 8.849 -3.792 -7.309 1.00 91.25 82 ARG A O 1
ATOM 704 N N . VAL A 1 83 ? 10.430 -2.271 -7.798 1.00 90.69 83 VAL A N 1
ATOM 705 C CA . VAL A 1 83 ? 9.909 -1.948 -9.129 1.00 90.69 83 VAL A CA 1
ATOM 706 C C . VAL A 1 83 ? 11.015 -2.058 -10.165 1.00 90.69 83 VAL A C 1
ATOM 708 O O . VAL A 1 83 ? 12.106 -1.519 -9.987 1.00 90.69 83 VAL A O 1
ATOM 711 N N . LYS A 1 84 ? 10.707 -2.745 -11.264 1.00 91.62 84 LYS A N 1
ATOM 712 C CA . LYS A 1 84 ? 11.520 -2.800 -12.476 1.00 91.62 84 LYS A CA 1
ATOM 713 C C . LYS A 1 84 ? 10.777 -2.133 -13.622 1.00 91.62 84 LYS A C 1
ATOM 715 O O . LYS A 1 84 ? 9.570 -2.309 -13.748 1.00 91.62 84 LYS A O 1
ATOM 720 N N . TYR A 1 85 ? 11.508 -1.422 -14.473 1.00 90.75 85 TYR A N 1
ATOM 721 C CA . TYR A 1 85 ? 11.055 -0.960 -15.782 1.00 90.75 85 TYR A CA 1
ATOM 722 C C . TYR A 1 85 ? 11.977 -1.550 -16.845 1.00 90.75 85 TYR A C 1
ATOM 724 O O . TYR A 1 85 ? 13.178 -1.274 -16.842 1.00 90.75 85 TYR A O 1
ATOM 732 N N . LYS A 1 86 ? 11.432 -2.378 -17.742 1.00 90.88 86 LYS A N 1
ATOM 733 C CA . LYS A 1 86 ? 12.199 -3.109 -18.769 1.00 90.88 86 LYS A CA 1
ATOM 734 C C . LYS A 1 86 ? 13.423 -3.814 -18.168 1.00 90.88 86 LYS A C 1
ATOM 736 O O . LYS A 1 86 ? 14.551 -3.598 -18.607 1.00 90.88 86 LYS A O 1
ATOM 741 N N . GLU A 1 87 ? 13.179 -4.596 -17.115 1.00 88.81 87 GLU A N 1
ATOM 742 C CA . GLU A 1 87 ? 14.174 -5.339 -16.320 1.00 88.81 87 GLU A CA 1
ATOM 743 C C . GLU A 1 87 ? 15.200 -4.504 -15.540 1.00 88.81 87 GLU A C 1
ATOM 745 O O . GLU A 1 87 ? 16.036 -5.063 -14.835 1.00 88.81 87 GLU A O 1
ATOM 750 N N . ARG A 1 88 ? 15.126 -3.171 -15.585 1.00 88.50 88 ARG A N 1
ATOM 751 C CA . ARG A 1 88 ? 16.010 -2.297 -14.805 1.00 88.50 88 ARG A CA 1
ATOM 752 C C . ARG A 1 88 ? 15.338 -1.877 -13.513 1.00 88.50 88 ARG A C 1
ATOM 754 O O . ARG A 1 88 ? 14.202 -1.408 -13.544 1.00 88.50 88 ARG A O 1
ATOM 761 N N . MET A 1 89 ? 16.055 -2.002 -12.401 1.00 87.81 89 MET A N 1
ATOM 762 C CA . MET A 1 89 ? 15.598 -1.512 -11.102 1.00 87.81 89 MET A CA 1
ATOM 763 C C . MET A 1 89 ? 15.300 -0.011 -11.163 1.00 87.81 89 MET A C 1
ATOM 765 O O . MET A 1 89 ? 16.097 0.771 -11.686 1.00 87.81 89 MET A O 1
ATOM 769 N N . VAL A 1 90 ? 14.141 0.376 -10.634 1.00 87.31 90 VAL A N 1
ATOM 770 C CA . VAL A 1 90 ? 13.705 1.769 -10.539 1.00 87.31 90 VAL A CA 1
ATOM 771 C C . VAL A 1 90 ? 13.935 2.240 -9.102 1.00 87.31 90 VAL A C 1
ATOM 773 O O . VAL A 1 90 ? 13.343 1.665 -8.183 1.00 87.31 90 VAL A O 1
ATOM 776 N N . PRO A 1 91 ? 14.775 3.268 -8.882 1.00 85.81 91 PRO A N 1
ATOM 777 C CA . PRO A 1 91 ? 14.965 3.844 -7.559 1.00 85.81 91 PRO A CA 1
ATOM 778 C C . PRO A 1 91 ? 13.656 4.414 -7.010 1.00 85.81 91 PRO A C 1
ATOM 780 O O . PRO A 1 91 ? 12.739 4.762 -7.756 1.00 85.81 91 PRO A O 1
ATOM 783 N N . GLN A 1 92 ? 13.565 4.512 -5.690 1.00 86.06 92 GLN A N 1
ATOM 784 C CA . GLN A 1 92 ? 12.387 5.019 -4.996 1.00 86.06 92 GLN A CA 1
ATOM 785 C C . GLN A 1 92 ? 12.827 6.039 -3.958 1.00 86.06 92 GLN A C 1
ATOM 787 O O . GLN A 1 92 ? 13.876 5.874 -3.333 1.00 86.06 92 GLN A O 1
ATOM 792 N N . LYS A 1 93 ? 12.027 7.083 -3.766 1.00 84.25 93 LYS A N 1
ATOM 793 C CA . LYS A 1 93 ? 12.294 8.137 -2.787 1.00 84.25 93 LYS A CA 1
ATOM 794 C C . LYS A 1 93 ? 11.018 8.572 -2.094 1.00 84.25 93 LYS A C 1
ATOM 796 O O . LYS A 1 93 ? 9.929 8.400 -2.638 1.00 84.25 93 LYS A O 1
ATOM 801 N N . ASP A 1 94 ? 11.167 9.172 -0.922 1.00 84.75 94 ASP A N 1
ATOM 802 C CA . ASP A 1 94 ? 10.061 9.851 -0.259 1.00 84.75 94 ASP A CA 1
ATOM 803 C C . ASP A 1 94 ? 9.507 10.973 -1.148 1.00 84.75 94 ASP A C 1
ATOM 805 O O . ASP A 1 94 ? 10.251 11.707 -1.809 1.00 84.75 94 ASP A O 1
ATOM 809 N N . GLU A 1 95 ? 8.185 11.122 -1.150 1.00 86.38 95 GLU A N 1
ATOM 810 C CA . GLU A 1 95 ? 7.566 12.350 -1.621 1.00 86.38 95 GLU A CA 1
ATOM 811 C C . GLU A 1 95 ? 8.072 13.537 -0.790 1.00 86.38 95 GLU A C 1
ATOM 813 O O . GLU A 1 95 ? 8.246 13.450 0.428 1.00 86.38 95 GLU A O 1
ATOM 818 N N . GLU A 1 96 ? 8.293 14.669 -1.456 1.00 83.06 96 GLU A N 1
ATOM 819 C CA . GLU A 1 96 ? 8.787 15.880 -0.813 1.00 83.06 96 GLU A CA 1
ATOM 820 C C . GLU A 1 96 ? 7.916 16.271 0.394 1.00 83.06 96 GLU A C 1
ATOM 822 O O . GLU A 1 96 ? 6.703 16.464 0.288 1.00 83.06 96 GLU A O 1
ATOM 827 N N . GLY A 1 97 ? 8.547 16.348 1.569 1.00 81.12 97 GLY A N 1
ATOM 828 C CA . GLY A 1 97 ? 7.882 16.678 2.830 1.00 81.12 97 GLY A CA 1
ATOM 829 C C . GLY A 1 97 ? 7.083 15.541 3.482 1.00 81.12 97 GLY A C 1
ATOM 830 O O . GLY A 1 97 ? 6.450 15.785 4.509 1.00 81.12 97 GLY A O 1
ATOM 831 N N . LYS A 1 98 ? 7.104 14.310 2.944 1.00 80.88 98 LYS A N 1
ATOM 832 C CA . LYS A 1 98 ? 6.350 13.166 3.486 1.00 80.88 98 LYS A CA 1
ATOM 833 C C . LYS A 1 98 ? 7.206 11.905 3.652 1.00 80.88 98 LYS A C 1
ATOM 835 O O . LYS A 1 98 ? 7.334 11.081 2.752 1.00 80.88 98 LYS A O 1
ATOM 840 N N . ILE A 1 99 ? 7.723 11.730 4.865 1.00 78.81 99 ILE A N 1
ATOM 841 C CA . ILE A 1 99 ? 8.507 10.561 5.296 1.00 78.81 99 ILE A CA 1
ATOM 842 C C . ILE A 1 99 ? 7.666 9.278 5.181 1.00 78.81 99 ILE A C 1
ATOM 844 O O . ILE A 1 99 ? 6.563 9.215 5.729 1.00 78.81 99 ILE A O 1
ATOM 848 N N . GLY A 1 100 ? 8.187 8.262 4.491 1.00 78.75 100 GLY A N 1
ATOM 849 C CA . GLY A 1 100 ? 7.551 6.956 4.299 1.00 78.75 100 GLY A CA 1
ATOM 850 C C . GLY A 1 100 ? 6.548 6.909 3.146 1.00 78.75 100 GLY A C 1
ATOM 851 O O . GLY A 1 100 ? 5.928 5.877 2.914 1.00 78.75 100 GLY A O 1
ATOM 852 N N . TRP A 1 101 ? 6.367 8.002 2.404 1.00 85.38 101 TRP A N 1
ATOM 853 C CA . TRP A 1 101 ? 5.475 8.045 1.246 1.00 85.38 101 TRP A CA 1
ATOM 854 C C . TRP A 1 101 ? 6.285 7.846 -0.030 1.00 85.38 101 TRP A C 1
ATOM 856 O O . TRP A 1 101 ? 6.515 8.786 -0.792 1.00 85.38 101 TRP A O 1
ATOM 866 N N . LEU A 1 102 ? 6.742 6.610 -0.246 1.00 88.56 102 LEU A N 1
ATOM 867 C CA . LEU A 1 102 ? 7.645 6.283 -1.348 1.00 88.56 102 LEU A CA 1
ATOM 868 C C . LEU A 1 102 ? 6.964 6.413 -2.715 1.00 88.56 102 LEU A C 1
ATOM 870 O O . LEU A 1 102 ? 5.887 5.856 -2.938 1.00 88.56 102 LEU A O 1
ATOM 874 N N . LYS A 1 103 ? 7.627 7.112 -3.638 1.00 89.56 103 LYS A N 1
ATOM 875 C CA . LYS A 1 103 ? 7.320 7.185 -5.071 1.00 89.56 103 LYS A CA 1
ATOM 876 C C . LYS A 1 103 ? 8.525 6.722 -5.881 1.00 89.56 103 LYS A C 1
ATOM 878 O O . LYS A 1 103 ? 9.657 6.725 -5.398 1.00 89.56 103 LYS A O 1
ATOM 883 N N . LEU A 1 104 ? 8.282 6.365 -7.137 1.00 88.25 104 LEU A N 1
ATOM 884 C CA . LEU A 1 104 ? 9.354 6.078 -8.086 1.00 88.25 104 LEU A CA 1
ATOM 885 C C . LEU A 1 104 ? 10.190 7.344 -8.339 1.00 88.25 104 LEU A C 1
ATOM 887 O O . LEU A 1 104 ? 9.648 8.430 -8.539 1.00 88.25 104 LEU A O 1
ATOM 891 N N . ASP A 1 105 ? 11.511 7.199 -8.350 1.00 85.31 105 ASP A N 1
ATOM 892 C CA . ASP A 1 105 ? 12.467 8.258 -8.661 1.00 85.31 105 ASP A CA 1
ATOM 893 C C . ASP A 1 105 ? 13.058 8.009 -10.048 1.00 85.31 105 ASP A C 1
ATOM 895 O O . ASP A 1 105 ? 13.973 7.203 -10.226 1.00 85.31 105 ASP A O 1
ATOM 899 N N . GLY A 1 106 ? 12.461 8.631 -11.065 1.00 69.56 106 GLY A N 1
ATOM 900 C CA . GLY A 1 106 ? 12.631 8.14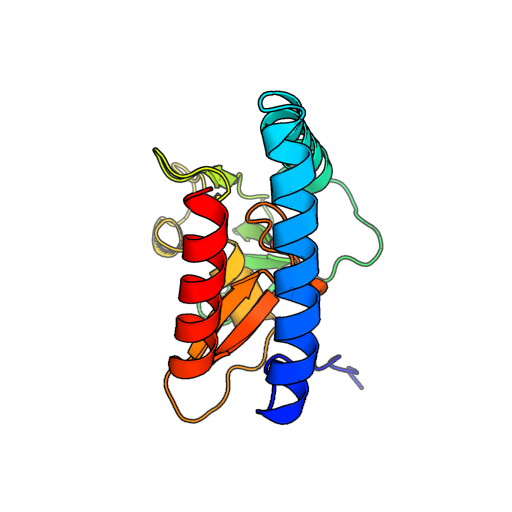6 -12.427 1.00 69.56 106 GLY A CA 1
ATOM 901 C C . GLY A 1 106 ? 12.683 9.190 -13.519 1.00 69.56 106 GLY A C 1
ATOM 902 O O . GLY A 1 106 ? 12.026 9.003 -14.533 1.00 69.56 106 GLY A O 1
ATOM 903 N N . ALA A 1 107 ? 13.537 10.210 -13.392 1.00 63.66 107 ALA A N 1
ATO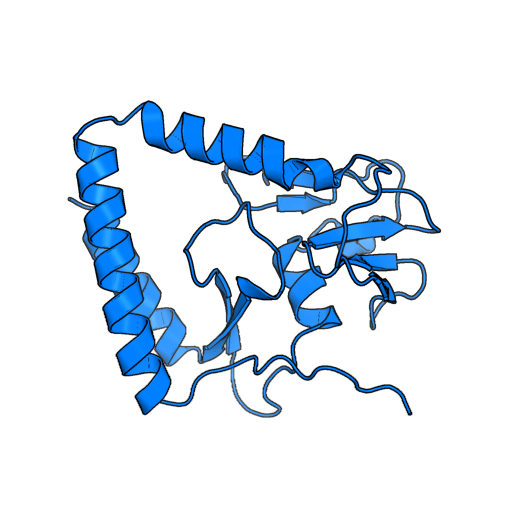M 904 C CA . ALA A 1 107 ? 13.815 11.147 -14.493 1.00 63.66 107 ALA A CA 1
ATOM 905 C C . ALA A 1 107 ? 14.206 10.456 -15.827 1.00 63.66 107 ALA A C 1
ATOM 907 O O . ALA A 1 107 ? 14.101 11.067 -16.886 1.00 63.66 107 ALA A O 1
ATOM 908 N N . ASN A 1 108 ? 14.622 9.181 -15.778 1.00 62.19 108 ASN A N 1
ATOM 909 C CA . ASN A 1 108 ? 15.043 8.364 -16.920 1.00 62.19 108 ASN A CA 1
ATOM 910 C C . ASN A 1 108 ? 14.070 7.216 -17.288 1.00 62.19 108 ASN A C 1
ATOM 912 O O . ASN A 1 108 ? 14.432 6.353 -18.090 1.00 62.19 108 ASN A O 1
ATOM 916 N N . PHE A 1 109 ? 12.867 7.159 -16.704 1.00 70.62 109 PHE A N 1
ATOM 917 C CA . PHE A 1 109 ? 11.882 6.087 -16.928 1.00 70.62 109 PHE A CA 1
ATOM 918 C C . PHE A 1 109 ? 10.534 6.660 -17.398 1.00 70.62 109 PHE A C 1
ATOM 920 O O . PHE A 1 109 ? 10.360 7.874 -17.435 1.00 70.62 109 PHE A O 1
ATOM 927 N N . ASP A 1 110 ? 9.583 5.812 -17.812 1.00 68.56 110 ASP A N 1
ATOM 928 C CA . ASP A 1 110 ? 8.251 6.302 -18.197 1.00 68.56 110 ASP A CA 1
ATOM 929 C C . ASP A 1 110 ? 7.602 7.042 -17.010 1.00 68.56 110 ASP A C 1
ATOM 931 O O . ASP A 1 110 ? 7.411 6.504 -15.918 1.00 68.56 110 ASP A O 1
ATOM 935 N N . ASN A 1 111 ? 7.271 8.315 -17.226 1.00 69.19 111 ASN A N 1
ATOM 936 C CA . ASN A 1 111 ? 6.793 9.204 -16.173 1.00 69.19 111 ASN A CA 1
ATOM 937 C C . ASN A 1 111 ? 5.370 8.861 -15.699 1.00 69.19 111 ASN A C 1
ATOM 939 O O . ASN A 1 111 ? 4.915 9.399 -14.690 1.00 69.19 111 ASN A O 1
ATOM 943 N N . LYS A 1 112 ? 4.657 7.967 -16.400 1.00 75.56 112 LYS A N 1
ATOM 944 C CA . LYS A 1 112 ? 3.248 7.639 -16.124 1.00 75.56 112 LYS A CA 1
ATOM 945 C C . LYS A 1 112 ? 2.981 7.009 -14.761 1.00 75.56 112 LYS A C 1
ATOM 947 O O . LYS A 1 112 ? 1.826 7.003 -14.352 1.00 75.56 112 LYS A O 1
ATOM 952 N N . LEU A 1 113 ? 3.982 6.441 -14.085 1.00 81.44 113 LEU A N 1
ATOM 953 C CA . LEU A 1 113 ? 3.806 5.868 -12.743 1.00 81.44 113 LEU A CA 1
ATOM 954 C C . LEU A 1 113 ? 4.432 6.716 -11.627 1.00 81.44 113 LEU A C 1
ATOM 956 O O . LEU A 1 113 ? 4.255 6.381 -10.460 1.00 81.44 113 LEU A O 1
ATOM 960 N N . LEU A 1 114 ? 5.114 7.824 -11.949 1.00 80.94 114 LEU A N 1
ATOM 961 C CA . LEU A 1 114 ? 5.798 8.666 -10.955 1.00 80.94 114 LEU A CA 1
ATOM 962 C C . LEU A 1 114 ? 4.838 9.338 -9.963 1.00 80.94 114 LEU A C 1
ATOM 964 O O . LEU A 1 114 ? 5.257 9.743 -8.881 1.00 80.94 114 LEU A O 1
ATOM 968 N N . HIS A 1 115 ? 3.557 9.492 -10.312 1.00 86.12 115 HIS A N 1
ATOM 969 C CA . HIS A 1 115 ? 2.568 10.098 -9.418 1.00 86.12 115 HIS A CA 1
ATOM 970 C C . HIS A 1 115 ? 1.968 9.116 -8.409 1.00 86.12 115 HIS A C 1
ATOM 972 O O . HIS A 1 115 ? 1.354 9.569 -7.441 1.00 86.12 115 HIS A O 1
ATOM 978 N N . TYR A 1 116 ? 2.143 7.807 -8.611 1.00 91.38 116 TYR A N 1
ATOM 979 C CA . TYR A 1 116 ? 1.669 6.779 -7.690 1.00 91.38 116 TYR A CA 1
ATOM 980 C C . TYR A 1 116 ? 2.708 6.466 -6.619 1.00 91.38 116 TYR A C 1
ATOM 982 O O . TYR A 1 116 ? 3.916 6.516 -6.857 1.00 91.38 116 TYR A O 1
ATOM 990 N N . TYR A 1 117 ? 2.220 6.102 -5.436 1.00 93.69 117 TYR A N 1
ATOM 991 C CA . TYR A 1 117 ? 3.081 5.578 -4.387 1.00 93.69 117 TYR A CA 1
ATOM 992 C C . TYR A 1 117 ? 3.371 4.098 -4.617 1.00 93.69 117 TYR A C 1
ATOM 994 O O . TYR A 1 117 ? 2.523 3.349 -5.107 1.00 93.69 117 TYR A O 1
ATOM 1002 N N . THR A 1 118 ? 4.543 3.653 -4.181 1.00 92.94 118 THR A N 1
ATOM 1003 C CA . THR A 1 118 ? 4.990 2.266 -4.324 1.00 92.94 118 THR A CA 1
ATOM 1004 C C . THR A 1 118 ? 3.991 1.271 -3.745 1.00 92.94 118 THR A C 1
ATOM 1006 O O . THR A 1 118 ? 3.655 0.296 -4.413 1.00 92.94 118 THR A O 1
ATOM 1009 N N . TYR A 1 119 ? 3.447 1.531 -2.550 1.00 93.62 119 TYR A N 1
ATOM 1010 C CA . TYR A 1 119 ? 2.463 0.635 -1.930 1.00 93.62 119 TYR A CA 1
ATOM 1011 C C . TYR A 1 119 ? 1.221 0.419 -2.805 1.00 93.62 119 TYR A C 1
ATOM 1013 O O . TYR A 1 119 ? 0.629 -0.658 -2.784 1.00 93.62 119 TYR A O 1
ATOM 1021 N N . GLN A 1 120 ? 0.830 1.424 -3.598 1.00 95.75 120 GLN A N 1
ATOM 1022 C CA . GLN A 1 120 ? -0.303 1.312 -4.512 1.00 95.75 120 GLN A CA 1
ATOM 1023 C C . GLN A 1 120 ? 0.030 0.364 -5.658 1.00 95.75 120 GLN A C 1
ATOM 1025 O O . GLN A 1 120 ? -0.769 -0.515 -5.970 1.00 95.75 120 GLN A O 1
ATOM 1030 N N . LEU A 1 121 ? 1.228 0.496 -6.233 1.00 95.12 121 LEU A N 1
ATOM 1031 C CA . LEU A 1 121 ? 1.708 -0.388 -7.295 1.00 95.12 121 LEU A CA 1
ATOM 1032 C C . LEU A 1 121 ? 1.787 -1.842 -6.812 1.00 95.12 121 LEU A C 1
ATOM 1034 O O . LEU A 1 121 ? 1.310 -2.739 -7.511 1.00 95.12 121 LEU A O 1
ATOM 1038 N N . THR A 1 122 ? 2.317 -2.079 -5.606 1.00 94.88 122 THR A N 1
ATOM 1039 C CA . THR A 1 122 ? 2.352 -3.417 -4.995 1.00 94.88 122 THR A CA 1
ATOM 1040 C C . THR A 1 122 ? 0.940 -3.969 -4.812 1.00 94.88 122 THR A C 1
ATOM 1042 O O . THR A 1 122 ? 0.635 -5.062 -5.292 1.00 94.88 122 THR A O 1
ATOM 1045 N N . ALA A 1 123 ? 0.053 -3.209 -4.166 1.00 95.19 123 ALA A N 1
ATOM 1046 C CA . ALA A 1 123 ? -1.302 -3.660 -3.876 1.00 95.19 123 ALA A CA 1
ATOM 1047 C C . ALA A 1 123 ? -2.089 -3.975 -5.152 1.00 95.19 123 ALA A C 1
ATOM 1049 O O . ALA A 1 123 ? -2.681 -5.042 -5.252 1.00 95.19 123 ALA A O 1
ATOM 1050 N N . TRP A 1 124 ? -2.044 -3.104 -6.162 1.00 95.19 124 TRP A N 1
ATOM 1051 C CA . TRP A 1 124 ? -2.737 -3.335 -7.432 1.00 95.19 124 TRP A CA 1
ATOM 1052 C C . TRP A 1 124 ? -2.211 -4.537 -8.216 1.00 95.19 124 TRP A C 1
ATOM 1054 O O . TRP A 1 124 ? -2.927 -5.053 -9.069 1.00 95.19 124 TRP A O 1
ATOM 1064 N N . THR A 1 125 ? -0.977 -4.968 -7.952 1.00 95.31 125 THR A N 1
ATOM 1065 C CA . THR A 1 125 ? -0.372 -6.122 -8.627 1.00 95.31 125 THR A CA 1
ATOM 1066 C C . THR A 1 125 ? -0.686 -7.440 -7.922 1.00 95.31 125 THR A C 1
ATOM 1068 O O . THR A 1 125 ? -0.859 -8.462 -8.583 1.00 95.31 125 THR A O 1
ATOM 1071 N N . PHE A 1 126 ? -0.740 -7.440 -6.588 1.00 95.12 126 PHE A N 1
ATOM 1072 C CA . PHE A 1 126 ? -0.781 -8.675 -5.796 1.00 95.12 126 PHE A CA 1
ATOM 1073 C C . PHE A 1 126 ? -2.063 -8.882 -4.992 1.00 95.12 126 PHE A C 1
ATOM 1075 O O . PHE A 1 126 ? -2.384 -10.023 -4.665 1.00 95.12 126 PHE A O 1
ATOM 1082 N N . LEU A 1 127 ? -2.778 -7.814 -4.642 1.00 93.25 127 LEU A N 1
ATOM 1083 C CA . LEU A 1 127 ? -3.949 -7.890 -3.777 1.00 93.25 127 LEU A CA 1
ATOM 1084 C C . LEU A 1 127 ? -5.234 -7.874 -4.599 1.00 93.25 127 LEU A C 1
ATOM 1086 O O . LEU A 1 127 ? -5.400 -7.076 -5.521 1.00 93.25 127 LEU A O 1
ATOM 1090 N N . ILE A 1 128 ? -6.189 -8.717 -4.208 1.00 91.50 128 ILE A N 1
ATOM 1091 C CA . ILE A 1 128 ? -7.528 -8.694 -4.794 1.00 91.50 128 ILE A CA 1
ATOM 1092 C C . ILE A 1 128 ? -8.288 -7.509 -4.204 1.00 91.50 128 ILE A C 1
ATOM 1094 O O . ILE A 1 128 ? -8.588 -7.468 -3.013 1.00 91.50 128 ILE A O 1
ATOM 1098 N N . ARG A 1 129 ? -8.607 -6.513 -5.020 1.00 89.81 129 ARG A N 1
ATOM 1099 C CA . ARG A 1 129 ? -9.485 -5.430 -4.578 1.00 89.81 129 ARG A CA 1
ATOM 1100 C C . ARG A 1 129 ? -10.930 -5.951 -4.506 1.00 89.81 129 ARG A C 1
ATOM 1102 O O . ARG A 1 129 ? -11.350 -6.607 -5.450 1.00 89.81 129 ARG A O 1
ATOM 1109 N N . PRO A 1 130 ? -11.706 -5.629 -3.456 1.00 88.94 130 PRO A N 1
ATOM 1110 C CA . PRO A 1 130 ? -13.142 -5.907 -3.441 1.00 88.94 130 PRO A CA 1
ATOM 1111 C C . PRO A 1 130 ? -13.876 -5.281 -4.638 1.00 88.94 130 PRO A C 1
ATOM 1113 O O . PRO A 1 130 ? -13.630 -4.120 -4.980 1.00 88.94 130 PRO A O 1
ATOM 1116 N N . ASP A 1 131 ? -14.803 -6.034 -5.236 1.00 85.12 131 ASP A N 1
ATOM 1117 C CA . ASP A 1 131 ? -15.498 -5.655 -6.479 1.00 85.12 131 ASP A CA 1
ATOM 1118 C C . ASP A 1 131 ? -16.482 -4.488 -6.306 1.00 85.12 131 ASP A C 1
ATOM 1120 O O . ASP A 1 131 ? -16.811 -3.781 -7.259 1.00 85.12 131 ASP A O 1
ATOM 1124 N N . THR A 1 132 ? -16.960 -4.268 -5.081 1.00 86.56 132 THR A N 1
ATOM 1125 C CA . THR A 1 132 ? -17.969 -3.253 -4.762 1.00 86.56 132 THR A CA 1
ATOM 1126 C C . THR A 1 132 ? -17.524 -2.389 -3.598 1.00 86.56 132 THR A C 1
ATOM 1128 O O . THR A 1 132 ? -16.992 -2.909 -2.624 1.00 86.56 132 THR A O 1
ATOM 1131 N N . GLY A 1 133 ? -17.831 -1.093 -3.650 1.00 88.19 133 GLY A N 1
ATOM 1132 C CA . GLY A 1 133 ? -17.569 -0.151 -2.562 1.00 88.19 133 GLY A CA 1
ATOM 1133 C C . GLY A 1 133 ? -16.278 0.656 -2.717 1.00 88.19 133 GLY A C 1
ATOM 1134 O O . GLY A 1 133 ? -15.488 0.484 -3.649 1.00 88.19 133 GLY A O 1
ATOM 1135 N N . GLU A 1 134 ? -16.086 1.589 -1.787 1.00 93.00 134 GLU A N 1
ATOM 1136 C CA . GLU A 1 134 ? -14.918 2.468 -1.726 1.00 93.00 134 GLU A CA 1
ATOM 1137 C C . GLU A 1 134 ? -13.913 1.906 -0.715 1.00 93.00 134 GLU A C 1
ATOM 1139 O O . GLU A 1 134 ? -14.216 1.799 0.477 1.00 93.00 134 GLU A O 1
ATOM 1144 N N . TYR A 1 135 ? -12.730 1.534 -1.209 1.00 94.31 135 TYR A N 1
ATOM 1145 C CA . TYR A 1 135 ? -11.657 0.925 -0.427 1.00 94.31 135 TYR A CA 1
ATOM 1146 C C . TYR A 1 135 ? -10.347 1.688 -0.601 1.00 94.31 135 TYR A C 1
ATOM 1148 O O . TYR A 1 135 ? -10.008 2.131 -1.700 1.00 94.31 135 TYR A O 1
ATOM 1156 N N . HIS A 1 136 ? -9.593 1.780 0.488 1.00 94.62 136 HIS A N 1
ATOM 1157 C CA . HIS A 1 136 ? -8.279 2.404 0.561 1.00 94.62 136 HIS A CA 1
ATOM 1158 C C . HIS A 1 136 ? -7.250 1.367 0.998 1.00 94.62 136 HIS A C 1
ATOM 1160 O O . HIS A 1 136 ? -7.560 0.482 1.792 1.00 94.62 136 HIS A O 1
ATOM 1166 N N . ILE A 1 137 ? -6.033 1.469 0.471 1.00 95.19 137 ILE A N 1
ATOM 1167 C CA . ILE A 1 137 ? -4.925 0.612 0.896 1.00 95.19 137 ILE A CA 1
ATOM 1168 C C . ILE A 1 137 ? -4.329 1.215 2.165 1.00 95.19 137 ILE A C 1
ATOM 1170 O O . ILE A 1 137 ? -4.099 2.423 2.219 1.00 95.19 137 ILE A O 1
ATOM 1174 N N . HIS A 1 138 ? -4.066 0.372 3.154 1.00 92.62 138 HIS A N 1
ATOM 1175 C CA . HIS A 1 138 ? -3.456 0.741 4.419 1.00 92.62 138 HIS A CA 1
ATOM 1176 C C . HIS A 1 138 ? -2.266 -0.169 4.732 1.00 92.62 138 HIS A C 1
ATOM 1178 O O . HIS A 1 138 ? -2.268 -1.350 4.374 1.00 92.62 138 HIS A O 1
ATOM 1184 N N . HIS A 1 139 ? -1.272 0.377 5.431 1.00 89.38 139 HIS A N 1
ATOM 1185 C CA . HIS A 1 139 ? -0.152 -0.384 5.974 1.00 89.38 139 HIS A CA 1
ATOM 1186 C C . HIS A 1 139 ? -0.538 -0.991 7.322 1.00 89.38 139 HIS A C 1
ATOM 1188 O O . HIS A 1 139 ? -0.762 -0.263 8.283 1.00 89.38 139 HIS A O 1
ATOM 1194 N N . ILE A 1 140 ? -0.559 -2.317 7.429 1.00 87.75 140 ILE A N 1
ATOM 1195 C CA . ILE A 1 140 ? -0.965 -3.062 8.635 1.00 87.75 140 ILE A CA 1
ATOM 1196 C C . ILE A 1 140 ? -0.187 -2.600 9.877 1.00 87.75 140 ILE A C 1
ATOM 1198 O O . ILE A 1 140 ? -0.756 -2.491 10.962 1.00 87.75 140 ILE A O 1
ATOM 1202 N N . THR A 1 141 ? 1.108 -2.318 9.724 1.00 80.31 141 THR A N 1
ATOM 1203 C CA . THR A 1 141 ? 2.006 -1.874 10.805 1.00 80.31 141 THR A CA 1
ATOM 1204 C C . THR A 1 141 ? 2.154 -0.354 10.919 1.00 80.31 141 THR A C 1
ATOM 1206 O O . THR A 1 141 ? 2.895 0.123 11.778 1.00 80.31 141 THR A O 1
ATOM 1209 N N . ASN A 1 142 ? 1.484 0.414 10.054 1.00 81.25 142 ASN A N 1
ATOM 1210 C CA . ASN A 1 142 ? 1.697 1.853 9.862 1.00 81.25 142 ASN A CA 1
ATOM 1211 C C . ASN A 1 142 ? 3.148 2.249 9.509 1.00 81.25 142 ASN A C 1
ATOM 1213 O O . ASN A 1 142 ? 3.591 3.367 9.780 1.00 81.25 142 ASN A O 1
ATOM 1217 N N . ASN A 1 143 ? 3.918 1.324 8.933 1.00 81.50 143 ASN A N 1
ATOM 1218 C CA . ASN A 1 143 ? 5.259 1.595 8.433 1.00 81.50 143 ASN A CA 1
ATOM 1219 C C . ASN A 1 143 ? 5.226 1.838 6.918 1.00 81.50 143 ASN A C 1
ATOM 1221 O O . ASN A 1 143 ? 5.190 0.882 6.147 1.00 81.50 143 ASN A O 1
ATOM 1225 N N . GLY A 1 144 ? 5.285 3.105 6.495 1.00 83.25 144 GLY A N 1
ATOM 1226 C CA . GLY A 1 144 ? 5.266 3.489 5.074 1.00 83.25 144 GLY A CA 1
ATOM 1227 C C . GLY A 1 144 ? 6.483 3.023 4.256 1.00 83.25 144 GLY A C 1
ATOM 1228 O O . GLY A 1 144 ? 6.438 3.010 3.026 1.00 83.25 144 GLY A O 1
ATOM 1229 N N . TYR A 1 145 ? 7.563 2.593 4.916 1.00 84.56 145 TYR A N 1
ATOM 1230 C CA . TYR A 1 145 ? 8.734 2.023 4.243 1.00 84.56 145 TYR A CA 1
ATOM 1231 C C . TYR A 1 145 ? 8.604 0.520 3.956 1.00 84.56 145 TYR A C 1
ATOM 1233 O O . TYR A 1 145 ? 9.347 -0.002 3.127 1.00 84.56 145 TYR A O 1
ATOM 1241 N N . ASP A 1 146 ? 7.658 -0.176 4.593 1.00 85.75 146 ASP A N 1
ATOM 1242 C CA . ASP A 1 146 ? 7.373 -1.586 4.323 1.00 85.75 146 ASP A CA 1
ATOM 1243 C C . ASP A 1 146 ? 6.188 -1.706 3.360 1.00 85.75 146 ASP A C 1
ATOM 1245 O O . ASP A 1 146 ? 5.030 -1.814 3.759 1.00 85.75 146 ASP A O 1
ATOM 1249 N N . ASN A 1 147 ? 6.493 -1.691 2.064 1.00 90.31 147 ASN A N 1
ATOM 1250 C CA . ASN A 1 147 ? 5.504 -1.827 0.994 1.00 90.31 147 ASN A CA 1
ATOM 1251 C C . ASN A 1 147 ? 5.323 -3.281 0.539 1.00 90.31 147 ASN A C 1
ATOM 1253 O O . ASN A 1 147 ? 4.895 -3.513 -0.596 1.00 90.31 147 ASN A O 1
ATOM 1257 N N . SER A 1 148 ? 5.681 -4.250 1.390 1.00 90.56 148 SER A N 1
ATOM 1258 C CA . SER A 1 148 ? 5.508 -5.668 1.098 1.00 90.56 148 SER A CA 1
ATOM 1259 C C . SER A 1 148 ? 4.040 -6.081 1.145 1.00 90.56 148 SER A C 1
ATOM 1261 O O . SER A 1 148 ? 3.238 -5.543 1.906 1.00 90.56 148 SER A O 1
ATOM 1263 N N . ILE A 1 149 ? 3.674 -7.095 0.362 1.00 91.69 149 ILE A N 1
ATOM 1264 C CA . ILE A 1 149 ? 2.296 -7.607 0.306 1.00 91.69 149 ILE A CA 1
ATOM 1265 C C . ILE A 1 149 ? 1.789 -8.114 1.662 1.00 91.69 149 ILE A C 1
ATOM 1267 O O . ILE A 1 149 ? 0.590 -8.089 1.908 1.00 91.69 149 ILE A O 1
ATOM 1271 N N . GLY A 1 150 ? 2.693 -8.539 2.552 1.00 88.44 150 GLY A N 1
ATOM 1272 C CA . GLY A 1 150 ? 2.353 -8.967 3.909 1.00 88.44 150 GLY A CA 1
ATOM 1273 C C . GLY A 1 150 ? 2.002 -7.814 4.852 1.00 88.44 150 GLY A C 1
ATOM 1274 O O . GLY A 1 150 ? 1.452 -8.063 5.921 1.00 88.44 150 GLY A O 1
ATOM 1275 N N . ASN A 1 151 ? 2.295 -6.570 4.463 1.00 88.94 151 ASN A N 1
ATOM 1276 C CA . ASN A 1 151 ? 2.023 -5.369 5.245 1.00 88.94 151 ASN A CA 1
ATOM 1277 C C . ASN A 1 151 ? 0.928 -4.483 4.627 1.00 88.94 151 ASN A C 1
ATOM 1279 O O . ASN A 1 151 ? 0.650 -3.415 5.160 1.00 88.94 151 ASN A O 1
ATOM 1283 N N . LEU A 1 152 ? 0.289 -4.889 3.527 1.00 92.06 152 LEU A N 1
ATOM 1284 C CA . LEU A 1 152 ? -0.721 -4.084 2.835 1.00 92.06 152 LEU A CA 1
ATOM 1285 C C . LEU A 1 152 ? -2.106 -4.725 2.915 1.00 92.06 152 LEU A C 1
ATOM 1287 O O . LEU A 1 152 ? -2.255 -5.934 2.755 1.00 92.06 152 LEU A O 1
ATOM 1291 N N . ILE A 1 153 ? -3.132 -3.899 3.121 1.00 93.88 153 ILE A N 1
ATOM 1292 C CA . ILE A 1 153 ? -4.522 -4.353 3.201 1.00 93.88 153 ILE A CA 1
ATOM 1293 C C . ILE A 1 153 ? -5.497 -3.316 2.642 1.00 93.88 153 ILE A C 1
ATOM 1295 O O . ILE A 1 153 ? -5.288 -2.116 2.798 1.00 93.88 153 ILE A O 1
ATOM 1299 N N . TYR A 1 154 ? -6.578 -3.759 2.004 1.00 95.38 154 TYR A N 1
ATOM 1300 C CA . TYR A 1 154 ? -7.718 -2.913 1.671 1.00 95.38 154 TYR A CA 1
ATOM 1301 C C . TYR A 1 154 ? -8.654 -2.785 2.873 1.00 95.38 154 TYR A C 1
ATOM 1303 O O . TYR A 1 154 ? -9.172 -3.774 3.390 1.00 95.38 154 TYR A O 1
ATOM 1311 N N . LEU A 1 155 ? -8.930 -1.545 3.258 1.00 94.25 155 LEU A N 1
ATOM 1312 C CA . LEU A 1 155 ? -9.955 -1.184 4.230 1.00 94.25 155 LEU A CA 1
ATOM 1313 C C . LEU A 1 155 ? -11.074 -0.431 3.524 1.00 94.25 155 LEU A C 1
ATOM 1315 O O . LEU A 1 155 ? -10.811 0.391 2.643 1.00 94.25 155 LEU A O 1
ATOM 1319 N N . SER A 1 156 ? -12.322 -0.678 3.918 1.00 94.94 156 SER A N 1
ATOM 1320 C CA . SER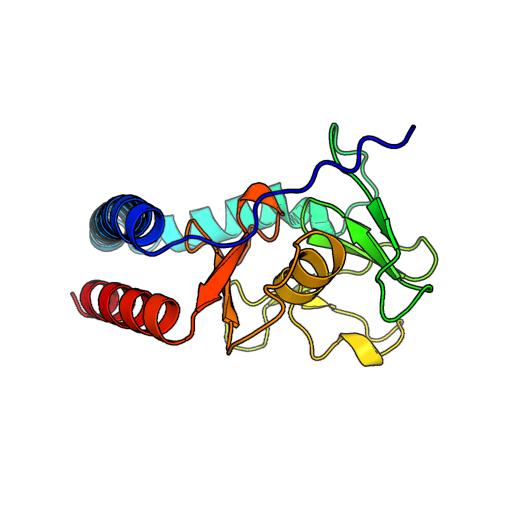 A 1 156 ? -13.436 0.149 3.452 1.00 94.94 156 SER A CA 1
ATOM 1321 C C . SER A 1 156 ? -13.243 1.595 3.917 1.00 94.94 156 SER A C 1
ATOM 1323 O O . SER A 1 156 ? -12.550 1.858 4.902 1.00 94.94 156 SER A O 1
ATOM 1325 N N . LYS A 1 157 ? -13.886 2.558 3.253 1.00 93.62 157 LYS A N 1
ATOM 1326 C CA . LYS A 1 157 ? -13.859 3.971 3.671 1.00 93.62 157 LYS A CA 1
ATOM 1327 C C . LYS A 1 157 ? -14.161 4.162 5.163 1.00 93.62 157 LYS A C 1
ATOM 1329 O O . LYS A 1 157 ? -13.494 4.951 5.831 1.00 93.62 157 LYS A O 1
ATOM 1334 N N . THR A 1 158 ? -15.145 3.430 5.688 1.00 94.00 158 THR A N 1
ATOM 1335 C CA . THR A 1 158 ? -15.541 3.493 7.102 1.00 94.00 158 THR A CA 1
ATOM 1336 C C . THR A 1 158 ? -14.433 2.969 8.011 1.00 94.00 158 THR A C 1
ATOM 1338 O O . THR A 1 158 ? -14.015 3.676 8.927 1.00 94.00 158 THR A O 1
ATOM 1341 N N . GLN A 1 159 ? -13.905 1.779 7.713 1.00 94.75 159 GLN A N 1
ATOM 1342 C CA . GLN A 1 159 ? -12.800 1.162 8.452 1.00 94.75 159 GLN A CA 1
ATOM 1343 C C . GLN A 1 159 ? -11.558 2.066 8.451 1.00 94.75 159 GLN A C 1
ATOM 1345 O O . GLN A 1 159 ? -10.989 2.365 9.499 1.00 94.75 159 GLN A O 1
ATOM 1350 N N . HIS A 1 160 ? -11.181 2.581 7.280 1.00 93.12 160 HIS A N 1
ATOM 1351 C CA . HIS A 1 160 ? -10.048 3.489 7.121 1.00 93.12 160 HIS A CA 1
ATOM 1352 C C . HIS A 1 160 ? -10.238 4.793 7.919 1.00 93.12 160 HIS A C 1
ATOM 1354 O O . HIS A 1 160 ? -9.308 5.294 8.552 1.00 93.12 160 HIS A O 1
ATOM 1360 N N . GLY A 1 161 ? -11.465 5.322 7.955 1.00 93.38 161 GLY A N 1
ATOM 1361 C CA . GLY A 1 161 ? -11.819 6.484 8.769 1.00 93.38 161 GLY A CA 1
ATOM 1362 C C . GLY A 1 161 ? -11.677 6.242 10.275 1.00 93.38 161 GLY A C 1
ATOM 1363 O O . GLY A 1 161 ? -11.234 7.137 10.997 1.00 93.38 161 GLY A O 1
ATOM 1364 N N . GLU A 1 162 ? -12.012 5.046 10.765 1.00 93.50 162 GLU A N 1
ATOM 1365 C CA . GLU A 1 162 ? -11.780 4.675 12.166 1.00 93.50 162 GLU A CA 1
ATOM 1366 C C . GLU A 1 162 ? -10.291 4.626 12.502 1.00 93.50 162 GLU A C 1
ATOM 1368 O O . GLU A 1 162 ? -9.877 5.192 13.514 1.00 93.50 162 GLU A O 1
ATOM 1373 N N . ILE A 1 163 ? -9.480 4.032 11.628 1.00 91.38 163 ILE A N 1
ATOM 1374 C CA . ILE A 1 163 ? -8.030 3.967 11.817 1.00 91.38 163 ILE A CA 1
ATOM 1375 C C . ILE A 1 163 ? -7.414 5.361 11.893 1.00 91.38 163 ILE A C 1
ATOM 1377 O O . ILE A 1 163 ? -6.698 5.654 12.849 1.00 91.38 163 ILE A O 1
ATOM 1381 N N . HIS A 1 164 ? -7.790 6.278 11.000 1.00 88.50 164 HIS A N 1
ATOM 1382 C CA . HIS A 1 164 ? -7.327 7.664 11.086 1.00 88.50 164 HIS A CA 1
ATOM 1383 C C . HIS A 1 164 ? -7.728 8.371 12.386 1.00 88.50 164 HIS A C 1
ATOM 1385 O O . HIS A 1 164 ? -6.977 9.208 12.891 1.00 88.50 164 HIS A O 1
ATOM 1391 N N . ARG A 1 165 ? -8.901 8.068 12.959 1.00 89.94 165 ARG A N 1
ATOM 1392 C CA . ARG A 1 165 ? -9.287 8.619 14.271 1.00 89.94 165 ARG A CA 1
ATOM 1393 C C . ARG A 1 165 ? -8.353 8.123 15.373 1.00 89.94 165 ARG A C 1
ATOM 1395 O O . ARG A 1 165 ? -7.948 8.929 16.209 1.00 89.94 165 ARG A O 1
ATOM 1402 N N . ILE A 1 166 ? -7.984 6.841 15.350 1.00 88.56 166 ILE A N 1
ATOM 1403 C CA . ILE A 1 166 ? -7.038 6.248 16.305 1.00 88.56 166 ILE A CA 1
ATOM 1404 C C . ILE A 1 166 ? -5.651 6.869 16.120 1.00 88.56 166 ILE A C 1
ATOM 1406 O O . ILE A 1 166 ? -5.087 7.391 17.074 1.00 88.56 166 ILE A O 1
ATOM 1410 N N . GLU A 1 167 ? -5.122 6.918 14.900 1.00 84.75 167 GLU A N 1
ATOM 1411 C CA . GLU A 1 167 ? -3.824 7.547 14.625 1.00 84.75 167 GLU A CA 1
ATOM 1412 C C . GLU A 1 167 ? -3.765 8.991 15.133 1.00 84.75 167 GLU A C 1
ATOM 1414 O O . GLU A 1 167 ? -2.812 9.386 15.800 1.00 84.75 167 GLU A O 1
ATOM 1419 N N . ASN A 1 168 ? -4.806 9.783 14.865 1.00 83.69 168 ASN A N 1
ATOM 1420 C CA . ASN A 1 168 ? -4.876 11.172 15.313 1.00 83.69 168 ASN A CA 1
ATOM 1421 C C . ASN A 1 168 ? -4.988 11.312 16.836 1.00 83.69 168 ASN A C 1
ATOM 1423 O O . ASN A 1 168 ? -4.502 12.304 17.378 1.00 83.69 168 ASN A O 1
ATOM 1427 N N . LYS A 1 169 ? -5.614 10.350 17.525 1.00 85.19 169 LYS A N 1
ATOM 1428 C CA . LYS A 1 169 ? -5.657 10.292 18.993 1.00 85.19 169 LYS A CA 1
ATOM 1429 C C . LYS A 1 169 ? -4.248 10.130 19.569 1.00 85.19 169 LYS A C 1
ATOM 1431 O O . LYS A 1 169 ? -3.919 10.830 20.518 1.00 85.19 169 LYS A O 1
ATOM 1436 N N . TYR A 1 170 ? -3.416 9.274 18.974 1.00 76.19 170 TYR A N 1
ATOM 1437 C CA . TYR A 1 170 ? -2.058 9.013 19.468 1.00 76.19 170 TYR A CA 1
ATOM 1438 C C . TYR A 1 170 ? -1.000 10.001 18.957 1.00 76.19 170 TYR A C 1
ATOM 1440 O O . TYR A 1 170 ? -0.019 10.216 19.648 1.00 76.19 170 TYR A O 1
ATOM 1448 N N . LYS A 1 171 ? -1.218 10.682 17.821 1.00 69.94 171 LYS A N 1
ATOM 1449 C CA . LYS A 1 171 ? -0.337 11.771 17.338 1.00 69.94 171 LYS A CA 1
ATOM 1450 C C . LYS A 1 171 ? -0.378 13.052 18.187 1.00 69.94 171 LYS A C 1
ATOM 1452 O O . LYS A 1 171 ? 0.477 13.913 18.002 1.00 69.94 171 LYS A O 1
ATOM 1457 N N . LYS A 1 172 ? -1.419 13.243 19.006 1.00 56.75 172 LYS A N 1
ATOM 1458 C CA . LYS A 1 172 ? -1.698 14.491 19.750 1.00 56.75 172 LYS A CA 1
ATOM 1459 C C . LYS A 1 172 ? -1.337 14.438 21.240 1.00 56.75 172 LYS A C 1
ATOM 1461 O O . LYS A 1 172 ? -1.564 15.432 21.928 1.00 56.75 172 LYS A O 1
ATOM 1466 N N . LEU A 1 173 ? -0.855 13.298 21.723 1.00 47.38 173 LEU A N 1
ATOM 1467 C CA . LEU A 1 173 ? -0.320 13.131 23.075 1.00 47.38 173 LEU A CA 1
ATOM 1468 C C . LEU A 1 173 ? 1.185 13.414 23.059 1.00 47.38 173 LEU A C 1
ATOM 1470 O O . LEU A 1 173 ? 1.655 13.981 24.066 1.00 47.38 173 LEU A O 1
#